Protein AF-A0A497K1I5-F1 (afdb_monomer_lite)

Structure (mmCIF, N/CA/C/O backbone):
data_AF-A0A497K1I5-F1
#
_entry.id   AF-A0A497K1I5-F1
#
loop_
_atom_site.group_PDB
_atom_site.id
_atom_site.type_symbol
_atom_site.label_atom_id
_atom_site.label_alt_id
_atom_site.label_comp_id
_atom_site.label_asym_id
_atom_site.label_entity_id
_atom_site.label_seq_id
_atom_site.pdbx_PDB_ins_code
_atom_site.Cartn_x
_atom_site.Cartn_y
_atom_site.Cartn_z
_atom_site.occupancy
_atom_site.B_iso_or_equiv
_atom_site.auth_seq_id
_atom_site.auth_comp_id
_atom_site.auth_asym_id
_atom_site.auth_atom_id
_atom_site.pdbx_PDB_model_num
ATOM 1 N N . MET A 1 1 ? 20.854 7.156 -38.319 1.00 61.06 1 MET A N 1
ATOM 2 C CA . MET A 1 1 ? 19.885 6.210 -37.706 1.00 61.06 1 MET A CA 1
ATOM 3 C C . MET A 1 1 ? 20.459 5.231 -36.654 1.00 61.06 1 MET A C 1
ATOM 5 O O . MET A 1 1 ? 19.678 4.499 -36.064 1.00 61.06 1 MET A O 1
ATOM 9 N N . ARG A 1 2 ? 21.771 5.210 -36.329 1.00 65.19 2 ARG A N 1
ATOM 10 C CA . ARG A 1 2 ? 22.324 4.323 -35.265 1.00 65.19 2 ARG A CA 1
ATOM 11 C C . ARG A 1 2 ? 22.224 4.898 -33.840 1.00 65.19 2 ARG A C 1
ATOM 13 O O . ARG A 1 2 ? 22.020 4.140 -32.899 1.00 65.19 2 ARG A O 1
ATOM 20 N N . LEU A 1 3 ? 22.306 6.225 -33.691 1.00 73.31 3 LEU A N 1
ATOM 21 C CA . LEU A 1 3 ? 22.219 6.919 -32.395 1.00 73.31 3 LEU A CA 1
ATOM 22 C C . LEU A 1 3 ? 20.838 6.786 -31.745 1.00 73.31 3 LEU A C 1
ATOM 24 O O . LEU A 1 3 ? 20.754 6.358 -30.599 1.00 73.31 3 LEU A O 1
ATOM 28 N N . GLY A 1 4 ? 19.764 7.052 -32.497 1.00 81.75 4 GLY A N 1
ATOM 29 C CA . GLY A 1 4 ? 18.392 6.902 -32.001 1.00 81.75 4 GLY A CA 1
ATOM 30 C C . GLY A 1 4 ? 18.099 5.484 -31.510 1.00 81.75 4 GLY A C 1
ATOM 31 O O . GLY A 1 4 ? 17.598 5.319 -30.409 1.00 81.75 4 GLY A O 1
ATOM 32 N N . ARG A 1 5 ? 18.512 4.450 -32.257 1.00 83.44 5 ARG A N 1
ATOM 33 C CA . ARG A 1 5 ? 18.320 3.044 -31.861 1.00 83.44 5 ARG A CA 1
ATOM 34 C C . ARG A 1 5 ? 19.098 2.673 -30.592 1.00 83.44 5 ARG A C 1
ATOM 36 O O . ARG A 1 5 ? 18.563 1.970 -29.746 1.00 83.44 5 ARG A O 1
ATOM 43 N N . SER A 1 6 ? 20.332 3.162 -30.440 1.00 83.81 6 SER A N 1
ATOM 44 C CA . SER A 1 6 ? 21.148 2.928 -29.237 1.00 83.81 6 SER A CA 1
ATOM 45 C C . SER A 1 6 ? 20.561 3.615 -28.001 1.00 83.81 6 SER A C 1
ATOM 47 O O . SER A 1 6 ? 20.439 2.992 -26.948 1.00 83.81 6 SER A O 1
ATOM 49 N N . LEU A 1 7 ? 20.132 4.873 -28.140 1.00 87.69 7 LEU A N 1
ATOM 50 C CA . LEU A 1 7 ? 19.452 5.612 -27.073 1.00 87.69 7 LEU A CA 1
ATOM 51 C C . LEU A 1 7 ? 18.136 4.940 -26.670 1.00 87.69 7 LEU A C 1
ATOM 53 O O . LEU A 1 7 ? 17.860 4.817 -25.482 1.00 87.69 7 LEU A O 1
ATOM 57 N N . LEU A 1 8 ? 17.368 4.443 -27.640 1.00 91.19 8 LEU A N 1
ATOM 58 C CA . LEU A 1 8 ? 16.093 3.768 -27.399 1.00 91.19 8 LEU A CA 1
ATOM 59 C C . LEU A 1 8 ? 16.294 2.440 -26.651 1.00 91.19 8 LEU A C 1
ATOM 61 O O . LEU A 1 8 ? 15.608 2.194 -25.666 1.00 91.19 8 LEU A O 1
ATOM 65 N N . ILE A 1 9 ? 17.285 1.628 -27.040 1.00 92.00 9 ILE A N 1
ATOM 66 C CA . ILE A 1 9 ? 17.623 0.375 -2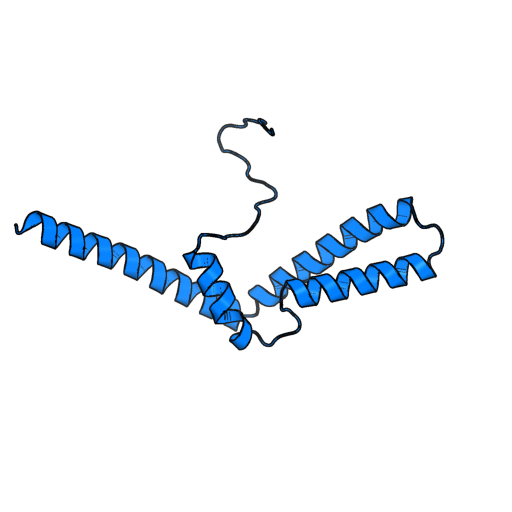6.337 1.00 92.00 9 ILE A CA 1
ATOM 67 C C . ILE A 1 9 ? 18.079 0.653 -24.901 1.00 92.00 9 ILE A C 1
ATOM 69 O O . ILE A 1 9 ? 17.621 -0.015 -23.979 1.00 92.00 9 ILE A O 1
ATOM 73 N N . LYS A 1 10 ? 18.953 1.647 -24.698 1.00 89.38 10 LYS A N 1
ATOM 74 C CA . LYS A 1 10 ? 19.423 2.028 -23.356 1.00 89.38 10 LYS A CA 1
ATOM 75 C C . LYS A 1 10 ? 18.293 2.589 -22.488 1.00 89.38 10 LYS A C 1
ATOM 77 O O . LYS A 1 10 ? 18.223 2.278 -21.304 1.00 89.38 10 LYS A O 1
ATOM 82 N N . GLY A 1 11 ? 17.391 3.378 -23.073 1.00 91.06 11 GLY A N 1
ATOM 83 C CA . GLY A 1 11 ? 16.196 3.874 -22.390 1.00 91.06 11 GLY A CA 1
ATOM 84 C C . GLY A 1 11 ? 15.267 2.737 -21.967 1.00 91.06 11 GLY A C 1
ATOM 85 O O . GLY A 1 11 ? 14.843 2.686 -20.814 1.00 91.06 11 GLY A O 1
ATOM 86 N N . LEU A 1 12 ? 15.020 1.777 -22.865 1.00 93.56 12 LEU A N 1
ATOM 87 C CA . LEU A 1 12 ? 14.226 0.591 -22.544 1.00 93.56 12 LEU A CA 1
ATOM 88 C C . LEU A 1 12 ? 14.888 -0.270 -21.468 1.00 93.56 12 LEU A C 1
ATOM 90 O O . LEU A 1 12 ? 14.192 -0.754 -20.581 1.00 93.56 12 LEU A O 1
ATOM 94 N N . SER A 1 13 ? 16.211 -0.462 -21.521 1.00 92.50 13 SER A N 1
ATOM 95 C CA . SER A 1 13 ? 16.905 -1.271 -20.516 1.00 92.50 13 SER A CA 1
ATOM 96 C C . SER A 1 13 ? 16.837 -0.622 -19.137 1.00 92.50 13 SER A C 1
ATOM 98 O O . SER A 1 13 ? 16.656 -1.326 -18.150 1.00 92.50 13 SER A O 1
ATOM 100 N N . LEU A 1 14 ? 16.937 0.710 -19.058 1.00 90.62 14 LEU A N 1
ATOM 101 C CA . LEU A 1 14 ? 16.777 1.441 -17.802 1.00 90.62 14 LEU A CA 1
ATOM 102 C C . LEU A 1 14 ? 15.371 1.231 -17.222 1.00 90.62 14 LEU A C 1
ATOM 104 O O . LEU A 1 14 ? 15.230 0.862 -16.059 1.00 90.62 14 LEU A O 1
ATOM 108 N N . LEU A 1 15 ? 14.339 1.413 -18.048 1.00 90.19 15 LEU A N 1
ATOM 109 C CA . LEU A 1 15 ? 12.942 1.243 -17.645 1.00 90.19 15 LEU A CA 1
ATOM 110 C C . LEU A 1 15 ? 12.672 -0.204 -17.199 1.00 90.19 15 LEU A C 1
ATOM 112 O O . LEU A 1 15 ? 12.067 -0.439 -16.155 1.00 90.19 15 LEU A O 1
ATOM 116 N N . PHE A 1 16 ? 13.206 -1.175 -17.940 1.00 92.31 16 PHE A N 1
ATOM 117 C CA . PHE A 1 16 ? 13.119 -2.591 -17.601 1.00 92.31 16 PHE A CA 1
ATOM 118 C C . PHE A 1 16 ? 13.750 -2.899 -16.239 1.00 92.31 16 PHE A C 1
ATOM 120 O O . PHE A 1 16 ? 13.118 -3.551 -15.411 1.00 92.31 16 PHE A O 1
ATOM 127 N N . VAL A 1 17 ? 14.959 -2.393 -15.973 1.00 93.94 17 VAL A N 1
ATOM 128 C CA . VAL A 1 17 ? 15.631 -2.587 -14.678 1.00 93.94 17 VAL A CA 1
ATOM 129 C C . VAL A 1 17 ? 14.799 -2.009 -13.536 1.00 93.94 17 VAL A C 1
ATOM 131 O O . VAL A 1 17 ? 14.656 -2.669 -12.506 1.00 93.94 17 VAL A O 1
ATOM 134 N N . VAL A 1 18 ? 14.209 -0.823 -13.714 1.00 88.31 18 VAL A N 1
ATOM 135 C CA . VAL A 1 18 ? 13.329 -0.220 -12.700 1.00 88.31 18 VAL A CA 1
ATOM 136 C C . VAL A 1 18 ? 12.128 -1.123 -12.420 1.00 88.31 18 VAL A C 1
ATOM 138 O O . VAL A 1 18 ? 11.883 -1.455 -11.263 1.00 88.31 18 VAL A O 1
ATOM 141 N N . ILE A 1 19 ? 11.425 -1.590 -13.456 1.00 87.44 19 ILE A N 1
ATOM 142 C CA . ILE A 1 19 ? 10.267 -2.483 -13.289 1.00 87.44 19 ILE A CA 1
ATOM 143 C C . ILE A 1 19 ? 10.668 -3.776 -12.570 1.00 87.44 19 ILE A C 1
ATOM 145 O O . ILE A 1 19 ? 10.021 -4.162 -11.597 1.00 87.44 19 ILE A O 1
ATOM 149 N N . VAL A 1 20 ? 11.743 -4.436 -13.008 1.00 90.56 20 VAL A N 1
ATOM 150 C CA . VAL A 1 20 ? 12.210 -5.695 -12.404 1.00 90.56 20 VAL A CA 1
ATOM 151 C C . VAL A 1 20 ? 12.589 -5.494 -10.940 1.00 90.56 20 VAL A C 1
ATOM 153 O O . VAL A 1 20 ? 12.210 -6.299 -10.092 1.00 90.56 20 VAL A O 1
ATOM 156 N N . THR A 1 21 ? 13.286 -4.405 -10.624 1.00 90.50 21 THR A N 1
ATOM 157 C CA . THR A 1 21 ? 13.690 -4.096 -9.246 1.00 90.50 21 THR A CA 1
ATOM 158 C C . THR A 1 21 ? 12.472 -3.885 -8.348 1.00 90.50 21 THR A C 1
ATOM 160 O O . THR A 1 21 ? 12.422 -4.427 -7.245 1.00 90.50 21 THR A O 1
ATOM 163 N N . LEU A 1 22 ? 11.456 -3.161 -8.827 1.00 84.88 22 LEU A N 1
ATOM 164 C CA . LEU A 1 22 ? 10.208 -2.933 -8.092 1.00 84.88 22 LEU A CA 1
ATOM 165 C C . LEU A 1 22 ? 9.432 -4.235 -7.855 1.00 84.88 22 LEU A C 1
ATOM 167 O O . LEU A 1 22 ? 8.936 -4.462 -6.751 1.00 84.88 22 LEU A O 1
ATOM 171 N N . LEU A 1 23 ? 9.369 -5.111 -8.863 1.00 85.12 23 LEU A N 1
ATOM 172 C CA . LEU A 1 23 ? 8.749 -6.431 -8.734 1.00 85.12 23 LEU A CA 1
ATOM 173 C C . LEU A 1 23 ? 9.466 -7.288 -7.690 1.00 85.12 23 LEU A C 1
ATOM 175 O O . LEU A 1 23 ? 8.813 -7.848 -6.811 1.00 85.12 23 LEU A O 1
ATOM 179 N N . LEU A 1 24 ? 10.798 -7.354 -7.754 1.00 86.94 24 LEU A N 1
ATOM 180 C CA . LEU A 1 24 ? 11.604 -8.102 -6.791 1.00 86.94 24 LEU A CA 1
ATOM 181 C C . LEU A 1 24 ? 11.429 -7.557 -5.374 1.00 86.94 24 LEU A C 1
ATOM 183 O O . LEU A 1 24 ? 11.218 -8.330 -4.444 1.00 86.94 24 LEU A O 1
ATOM 187 N N . MET A 1 25 ? 11.452 -6.236 -5.203 1.00 85.19 25 MET A N 1
ATOM 188 C CA . MET A 1 25 ? 11.258 -5.613 -3.897 1.00 85.19 25 MET A CA 1
ATOM 189 C C . MET A 1 25 ? 9.874 -5.916 -3.319 1.00 85.19 25 MET A C 1
ATOM 191 O O . MET A 1 25 ? 9.777 -6.297 -2.153 1.00 85.19 25 MET A O 1
ATOM 195 N N . ASN A 1 26 ? 8.811 -5.818 -4.122 1.00 81.38 26 ASN A N 1
ATOM 196 C CA . ASN A 1 26 ? 7.462 -6.159 -3.670 1.00 81.38 26 ASN A CA 1
ATOM 197 C C . ASN A 1 26 ? 7.331 -7.653 -3.324 1.00 81.38 26 ASN A C 1
ATOM 199 O O . ASN A 1 26 ? 6.671 -8.012 -2.351 1.00 81.38 26 ASN A O 1
ATOM 203 N N . LEU A 1 27 ? 8.004 -8.526 -4.078 1.00 82.81 27 LEU A N 1
ATOM 204 C CA . LEU A 1 27 ? 8.036 -9.959 -3.798 1.00 82.81 27 LEU A CA 1
ATOM 205 C C . LEU A 1 27 ? 8.746 -10.258 -2.469 1.00 82.81 27 LEU A C 1
ATOM 207 O O . LEU A 1 27 ? 8.217 -11.006 -1.652 1.00 82.81 27 LEU A O 1
ATOM 211 N N . ILE A 1 28 ? 9.905 -9.640 -2.224 1.00 83.88 28 ILE A N 1
ATOM 212 C CA . ILE A 1 28 ? 10.695 -9.825 -0.997 1.00 83.88 28 ILE A CA 1
ATOM 213 C C . ILE A 1 28 ? 9.953 -9.253 0.223 1.00 83.88 28 ILE A C 1
ATOM 215 O O . ILE A 1 28 ? 9.815 -9.927 1.245 1.00 83.88 28 ILE A O 1
ATOM 219 N N . LEU A 1 29 ? 9.431 -8.027 0.133 1.00 80.31 29 LEU A N 1
ATOM 220 C CA . LEU A 1 29 ? 8.679 -7.389 1.225 1.00 80.31 29 LEU A CA 1
ATOM 221 C C . LEU A 1 29 ? 7.337 -8.081 1.500 1.00 80.31 29 LEU A C 1
ATOM 223 O O . LEU A 1 29 ? 6.883 -8.157 2.643 1.00 80.31 29 LEU A O 1
ATOM 227 N N . GLY A 1 30 ? 6.702 -8.598 0.454 1.00 77.75 30 GLY A N 1
ATOM 228 C CA . GLY A 1 30 ? 5.494 -9.397 0.569 1.00 77.75 30 GLY A CA 1
ATOM 229 C C . GLY A 1 30 ? 5.742 -10.750 1.229 1.00 77.75 30 GLY A C 1
ATOM 230 O O . GLY A 1 30 ? 5.079 -11.082 2.209 1.00 77.75 30 GLY A O 1
ATOM 231 N N . ALA A 1 31 ? 6.754 -11.490 0.769 1.00 77.81 31 ALA A N 1
ATOM 232 C CA . ALA A 1 31 ? 7.116 -12.797 1.320 1.00 77.81 31 ALA A CA 1
ATOM 233 C C . ALA A 1 31 ? 7.584 -12.726 2.785 1.00 77.81 31 ALA A C 1
ATOM 235 O O . ALA A 1 31 ? 7.378 -13.663 3.550 1.00 77.81 31 ALA A O 1
ATOM 236 N N . THR A 1 32 ? 8.179 -11.606 3.200 1.00 79.38 32 THR A N 1
ATOM 237 C CA . THR A 1 32 ? 8.589 -11.367 4.597 1.00 79.38 32 THR A CA 1
ATOM 238 C C . THR A 1 32 ? 7.429 -10.956 5.514 1.00 79.38 32 THR A C 1
ATOM 240 O O . THR A 1 32 ? 7.628 -10.782 6.719 1.00 79.38 32 THR A O 1
ATOM 243 N N . GLY A 1 33 ? 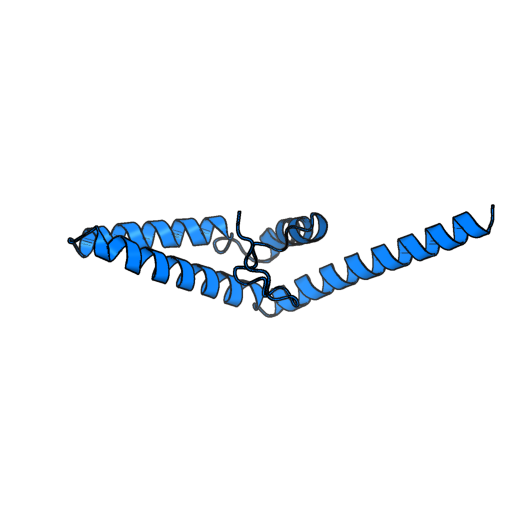6.216 -10.772 4.975 1.00 77.94 33 GLY A N 1
ATOM 244 C CA . GLY A 1 33 ? 5.055 -10.284 5.725 1.00 77.94 33 GLY A CA 1
ATOM 245 C C . GLY A 1 33 ? 5.187 -8.823 6.171 1.00 77.94 33 GLY A C 1
ATOM 246 O O . GLY A 1 33 ? 4.397 -8.350 6.991 1.00 77.94 33 GLY A O 1
ATOM 247 N N . PHE A 1 34 ? 6.179 -8.091 5.653 1.00 78.75 34 PHE A N 1
ATOM 248 C CA . PHE A 1 34 ? 6.384 -6.680 5.974 1.00 78.75 34 PHE A CA 1
ATOM 249 C C . PHE A 1 34 ? 5.187 -5.837 5.522 1.00 78.75 34 PHE A C 1
ATOM 251 O O . PHE A 1 34 ? 4.731 -4.969 6.265 1.00 78.75 34 PHE A O 1
ATOM 258 N N . SER A 1 35 ? 4.630 -6.145 4.343 1.00 78.25 35 SER A N 1
ATOM 259 C CA . SER A 1 35 ? 3.432 -5.478 3.814 1.00 78.25 35 SER A CA 1
ATOM 260 C C . SER A 1 35 ? 2.232 -5.601 4.762 1.00 78.25 35 SER A C 1
ATOM 262 O O . SER A 1 35 ? 1.589 -4.598 5.064 1.00 78.25 35 SER A O 1
ATOM 264 N N . ASP A 1 36 ? 1.981 -6.789 5.316 1.00 81.19 36 ASP A N 1
ATOM 265 C CA . ASP A 1 36 ? 0.853 -7.018 6.226 1.00 81.19 36 ASP A CA 1
ATOM 266 C C . ASP A 1 36 ? 1.053 -6.326 7.572 1.00 81.19 36 ASP A C 1
ATOM 268 O O . ASP A 1 36 ? 0.131 -5.700 8.092 1.00 81.19 36 ASP A O 1
ATOM 272 N N . LYS A 1 37 ? 2.274 -6.363 8.120 1.00 81.94 37 LYS A N 1
ATOM 273 C CA . LYS A 1 37 ? 2.610 -5.624 9.347 1.00 81.94 37 LYS A CA 1
ATOM 274 C C . LYS A 1 37 ? 2.431 -4.117 9.163 1.00 81.94 37 LYS A C 1
ATOM 276 O O . LYS A 1 37 ? 1.870 -3.460 10.037 1.00 81.94 37 LYS A O 1
ATOM 281 N N . MET A 1 38 ? 2.871 -3.579 8.026 1.00 83.75 38 MET A N 1
ATOM 282 C CA . MET A 1 38 ? 2.724 -2.162 7.693 1.00 83.75 38 MET A CA 1
ATOM 283 C C . MET A 1 38 ? 1.249 -1.768 7.528 1.00 83.75 38 MET A C 1
ATOM 285 O O . MET A 1 38 ? 0.818 -0.770 8.103 1.00 83.75 38 MET A O 1
ATOM 289 N N . LEU A 1 39 ? 0.469 -2.542 6.768 1.00 81.62 39 LEU A N 1
ATOM 290 C CA . LEU A 1 39 ? -0.952 -2.266 6.542 1.00 81.62 39 LEU A CA 1
ATOM 291 C C . LEU A 1 39 ? -1.763 -2.372 7.841 1.00 81.62 39 LEU A C 1
ATOM 293 O O . LEU A 1 39 ? -2.571 -1.492 8.118 1.00 81.62 39 LEU A O 1
ATOM 297 N N . ASN A 1 40 ? -1.490 -3.368 8.686 1.00 84.38 40 ASN A N 1
ATOM 298 C CA . ASN A 1 40 ? -2.125 -3.475 10.002 1.00 84.38 40 ASN A CA 1
ATOM 299 C C . ASN A 1 40 ? -1.760 -2.304 10.923 1.00 84.38 40 ASN A C 1
ATOM 301 O O . ASN A 1 40 ? -2.623 -1.776 11.621 1.00 84.38 40 ASN A O 1
ATOM 305 N N . ALA A 1 41 ? -0.503 -1.848 10.907 1.00 83.75 41 ALA A N 1
ATOM 306 C CA . ALA A 1 41 ? -0.107 -0.660 11.660 1.00 83.75 41 ALA A CA 1
ATOM 307 C C . ALA A 1 41 ? -0.875 0.589 11.193 1.00 83.75 41 ALA A C 1
ATOM 309 O O . ALA A 1 41 ? -1.310 1.381 12.028 1.00 83.75 41 ALA A O 1
ATOM 310 N N . LEU A 1 42 ? -1.100 0.736 9.882 1.00 83.50 42 LEU A N 1
ATOM 311 C CA . LEU A 1 42 ? -1.899 1.827 9.312 1.00 83.50 42 LEU A CA 1
ATOM 312 C C . LEU A 1 42 ? -3.374 1.760 9.718 1.00 83.50 42 LEU A C 1
ATOM 314 O O . LEU A 1 42 ? -3.959 2.805 10.009 1.00 83.50 42 LEU A O 1
ATOM 318 N N . VAL A 1 43 ? -3.972 0.564 9.737 1.00 85.06 43 VAL A N 1
ATOM 319 C CA . VAL A 1 43 ? -5.350 0.366 10.214 1.00 85.06 43 VAL A CA 1
ATOM 320 C C . VAL A 1 43 ? -5.449 0.749 11.687 1.00 85.06 43 VAL A C 1
ATOM 322 O O . VAL A 1 43 ? -6.260 1.603 12.035 1.00 85.06 43 VAL A O 1
ATOM 325 N N . ASN A 1 44 ? -4.570 0.214 12.535 1.00 85.94 44 ASN A N 1
ATOM 326 C CA . ASN A 1 44 ? -4.561 0.507 13.970 1.00 85.94 44 ASN A CA 1
ATOM 327 C C . ASN A 1 44 ? -4.380 2.001 14.261 1.00 85.94 44 ASN A C 1
ATOM 329 O O . ASN A 1 44 ? -5.021 2.545 15.160 1.00 85.94 44 ASN A O 1
ATOM 333 N N . ASP A 1 45 ? -3.520 2.677 13.500 1.00 87.19 45 ASP A N 1
ATOM 334 C CA . ASP A 1 45 ? -3.302 4.116 13.628 1.00 87.19 45 ASP A CA 1
ATOM 335 C C . ASP A 1 45 ? -4.560 4.918 13.262 1.00 87.19 45 ASP A C 1
ATOM 337 O O . ASP A 1 45 ? -4.994 5.784 14.024 1.00 87.19 45 ASP A O 1
ATOM 341 N N . GLN A 1 46 ? -5.204 4.580 12.140 1.00 84.56 46 GLN A N 1
ATOM 342 C CA . GLN A 1 46 ? -6.435 5.240 11.701 1.00 84.56 46 GLN A CA 1
ATOM 343 C C . GLN A 1 46 ? -7.600 4.993 12.655 1.00 84.56 46 GLN A C 1
ATOM 345 O O . GLN A 1 46 ? -8.305 5.941 12.999 1.00 84.56 46 GLN A O 1
ATOM 350 N N . VAL A 1 47 ? -7.774 3.757 13.121 1.00 87.50 47 VAL A N 1
ATOM 351 C CA . VAL A 1 47 ? -8.801 3.400 14.105 1.00 87.50 47 VAL A CA 1
ATOM 352 C C . VAL A 1 47 ? -8.564 4.156 15.411 1.00 87.50 47 VAL A C 1
ATOM 354 O O . VAL A 1 47 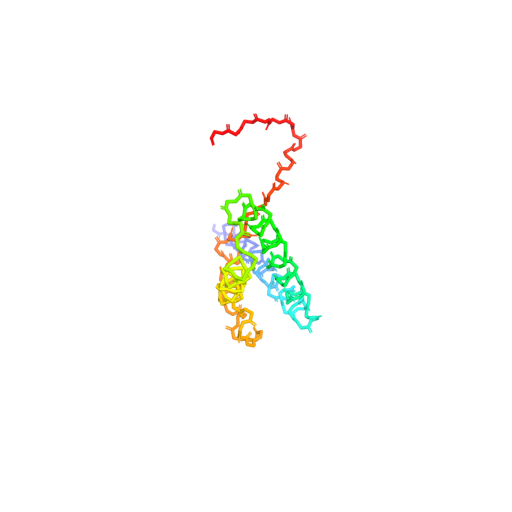? -9.505 4.716 15.973 1.00 87.50 47 VAL A O 1
ATOM 357 N N . ARG A 1 48 ? -7.309 4.264 15.872 1.00 87.38 48 ARG A N 1
ATOM 358 C CA . ARG A 1 48 ? -6.961 5.036 17.075 1.00 87.38 48 ARG A CA 1
ATOM 359 C C . ARG A 1 48 ? -7.323 6.515 16.931 1.00 87.38 48 ARG A C 1
ATOM 361 O O . ARG A 1 48 ? -7.951 7.065 17.834 1.00 87.38 48 ARG A O 1
ATOM 368 N N . ILE A 1 49 ? -6.956 7.144 15.812 1.00 86.81 49 ILE A N 1
ATOM 369 C CA . ILE A 1 49 ? -7.268 8.557 15.538 1.00 86.81 49 ILE A CA 1
ATOM 370 C C . ILE A 1 49 ? -8.787 8.766 15.477 1.00 86.81 49 ILE A C 1
ATOM 372 O O . ILE A 1 49 ? -9.311 9.659 16.141 1.00 86.81 49 ILE A O 1
ATOM 376 N N . GLN A 1 50 ? -9.508 7.923 14.735 1.00 84.12 50 GLN A N 1
ATOM 377 C CA . GLN A 1 50 ? -10.958 8.061 14.586 1.00 84.12 50 GLN A CA 1
ATOM 378 C C . GLN A 1 50 ? -11.704 7.800 15.894 1.00 84.12 50 GLN A C 1
ATOM 380 O O . GLN A 1 50 ? -12.631 8.537 16.215 1.00 84.12 50 GLN A O 1
ATOM 385 N N . ARG A 1 51 ? -11.272 6.821 16.698 1.00 83.94 51 ARG A N 1
ATOM 386 C CA . ARG A 1 51 ? -11.831 6.583 18.035 1.00 83.94 51 ARG A CA 1
ATOM 387 C C . ARG A 1 51 ? -11.682 7.813 18.927 1.00 83.94 51 ARG A C 1
ATOM 389 O O . ARG A 1 51 ? -12.621 8.142 19.646 1.00 83.94 51 ARG A O 1
ATOM 396 N N . GLN A 1 52 ? -10.542 8.504 18.868 1.00 85.31 52 GLN A N 1
ATOM 397 C CA . GLN A 1 52 ? -10.330 9.738 19.624 1.00 85.31 52 GLN A CA 1
ATOM 398 C C . GLN A 1 52 ? -11.311 10.835 19.188 1.00 85.31 52 GLN A C 1
ATOM 400 O O . GLN A 1 52 ? -11.923 11.465 20.047 1.00 85.31 52 GLN A O 1
ATOM 405 N N . THR A 1 53 ? -11.528 11.017 17.884 1.00 83.88 53 THR A N 1
ATOM 406 C CA . THR A 1 53 ? -12.528 11.965 17.365 1.00 83.88 53 THR A CA 1
ATOM 407 C C . THR A 1 53 ? -13.956 11.572 17.763 1.00 83.88 53 THR A C 1
ATOM 409 O O . THR A 1 53 ? -14.693 12.398 18.289 1.00 83.88 53 THR A O 1
ATOM 412 N N . LEU A 1 54 ? -14.342 10.305 17.591 1.00 79.75 54 LEU A N 1
ATOM 413 C CA . LEU A 1 54 ? -15.691 9.817 17.899 1.00 79.75 54 LEU A CA 1
ATOM 414 C C . LEU A 1 54 ? -16.007 9.863 19.397 1.00 79.75 54 LEU A C 1
ATOM 416 O O . LEU A 1 54 ? -17.138 10.163 19.766 1.00 79.75 54 LEU A O 1
ATOM 420 N N . SER A 1 55 ? -15.014 9.642 20.263 1.00 80.12 55 SER A N 1
ATOM 421 C CA . SER A 1 55 ? -15.174 9.749 21.722 1.00 80.12 55 SER A CA 1
ATOM 422 C C . SER A 1 55 ? -15.505 11.164 22.209 1.00 80.12 55 SER A C 1
ATOM 424 O O . SER A 1 55 ? -15.987 11.327 23.325 1.00 80.12 55 SER A O 1
ATOM 426 N N . GLN A 1 56 ? -15.277 12.188 21.379 1.00 82.38 56 GLN A N 1
ATOM 427 C CA . GLN A 1 56 ? -15.671 13.568 21.681 1.00 82.38 56 GLN A CA 1
ATOM 428 C C . GLN A 1 56 ? -17.147 13.833 21.353 1.00 82.38 56 GLN A C 1
ATOM 430 O O . GLN A 1 56 ? -17.727 14.780 21.877 1.00 82.38 56 GLN A O 1
ATOM 435 N N . THR A 1 57 ? -17.757 13.017 20.488 1.00 78.06 57 THR A N 1
ATOM 436 C CA . THR A 1 57 ? -19.138 13.192 20.011 1.00 78.06 57 THR A CA 1
ATOM 437 C C . THR A 1 57 ? -20.101 12.173 20.624 1.00 78.06 57 THR A C 1
ATOM 439 O O . THR A 1 57 ? -21.243 12.515 20.919 1.00 78.06 57 THR A O 1
ATOM 442 N N . ILE A 1 58 ? -19.657 10.933 20.839 1.00 75.94 58 ILE A N 1
ATOM 443 C CA . ILE A 1 58 ? -20.491 9.818 21.304 1.00 75.94 58 ILE A CA 1
ATOM 444 C C . ILE A 1 58 ? -20.188 9.542 22.778 1.00 75.94 58 ILE A C 1
ATOM 446 O O . ILE A 1 58 ? -19.082 9.129 23.122 1.00 75.94 58 ILE A O 1
ATOM 450 N N . GLN A 1 59 ? -21.184 9.754 23.643 1.00 77.62 59 GLN A N 1
ATOM 451 C CA . GLN A 1 59 ? -21.067 9.517 25.087 1.00 77.62 59 GLN A CA 1
ATOM 452 C C . GLN A 1 59 ? -21.381 8.069 25.498 1.00 77.62 59 GLN A C 1
ATOM 454 O O . GLN A 1 59 ? -20.935 7.644 26.562 1.00 77.62 59 GLN A O 1
ATOM 459 N N . ASP A 1 60 ? -22.115 7.300 24.678 1.00 83.06 60 ASP A N 1
ATOM 460 C CA . ASP A 1 60 ? -22.397 5.889 24.966 1.00 83.06 60 ASP A CA 1
ATOM 461 C C . ASP A 1 60 ? -21.193 5.000 24.584 1.00 83.06 60 ASP A C 1
ATOM 463 O O . ASP A 1 60 ? -20.859 4.869 23.398 1.00 83.06 60 ASP A O 1
ATOM 467 N N . PRO A 1 61 ? -20.541 4.337 25.558 1.00 78.06 61 PRO A N 1
ATOM 468 C CA . PRO A 1 61 ? -19.395 3.472 25.296 1.00 78.06 61 PRO A CA 1
ATOM 469 C C . PRO A 1 61 ? -19.727 2.257 24.417 1.00 78.06 61 PRO A C 1
ATOM 471 O O . PRO A 1 61 ? -18.844 1.774 23.701 1.00 78.06 61 PRO A O 1
ATOM 474 N N . LYS A 1 62 ? -20.966 1.747 24.441 1.00 83.00 62 LYS A N 1
ATOM 475 C CA . LYS A 1 62 ? -21.361 0.589 23.620 1.00 83.00 62 LYS A CA 1
ATOM 476 C C . LYS A 1 62 ? -21.525 0.975 22.157 1.00 83.00 62 LYS A C 1
ATOM 478 O O . LYS A 1 62 ? -21.085 0.242 21.270 1.00 83.00 62 LYS A O 1
ATOM 483 N N . GLU A 1 63 ? -22.130 2.131 21.910 1.00 80.12 63 GLU A N 1
ATOM 484 C CA . GLU A 1 63 ? -22.331 2.645 20.559 1.00 80.12 63 GLU A CA 1
ATOM 485 C C . GLU A 1 63 ? -21.002 3.058 19.913 1.00 80.12 63 GLU A C 1
ATOM 487 O O . GLU A 1 63 ? -20.741 2.701 18.761 1.00 80.12 63 GLU A O 1
ATOM 492 N N . LEU A 1 64 ? -20.108 3.688 20.687 1.00 80.50 64 LEU A N 1
ATOM 493 C CA . LEU A 1 64 ? -18.745 4.000 20.253 1.00 80.50 64 LEU A CA 1
ATOM 494 C C . LEU A 1 64 ? -17.985 2.739 19.820 1.00 80.50 64 LEU A C 1
ATOM 496 O O . LEU A 1 64 ? -17.379 2.727 18.749 1.00 80.50 64 LEU A O 1
ATOM 500 N N . GLN A 1 65 ? -18.028 1.667 20.618 1.00 81.56 65 GLN A N 1
ATOM 501 C CA . GLN A 1 65 ? -17.330 0.423 20.284 1.00 81.56 65 GLN A CA 1
ATOM 502 C C . GLN A 1 65 ? -17.877 -0.218 19.002 1.00 81.56 65 GLN A C 1
ATOM 504 O O . GLN A 1 65 ? -17.097 -0.711 18.189 1.00 81.56 65 GLN A O 1
ATOM 509 N N . ARG A 1 66 ? -19.200 -0.185 18.792 1.00 87.25 66 ARG A N 1
ATOM 510 C CA . ARG A 1 66 ? -19.830 -0.728 17.580 1.00 87.25 66 ARG A CA 1
ATOM 511 C C . ARG A 1 66 ? -19.327 -0.018 16.322 1.00 87.25 66 ARG A C 1
ATOM 513 O O . ARG A 1 66 ? -18.921 -0.684 15.376 1.00 87.25 66 ARG A O 1
ATOM 520 N N . ILE A 1 67 ? -19.312 1.314 16.339 1.00 84.88 67 ILE A N 1
ATOM 521 C CA . ILE A 1 67 ? -18.877 2.129 15.194 1.00 84.88 67 ILE A CA 1
ATOM 522 C C . ILE A 1 67 ? -17.377 1.954 14.941 1.00 84.88 67 ILE A C 1
ATOM 524 O O . ILE A 1 67 ? -16.957 1.814 13.797 1.00 84.88 67 ILE A O 1
ATOM 528 N N . VAL A 1 68 ? -16.563 1.914 15.998 1.00 86.19 68 VAL A N 1
ATOM 529 C CA . VAL A 1 68 ? -15.113 1.689 15.881 1.00 86.19 68 VAL A CA 1
ATOM 530 C C . VAL A 1 68 ? -14.807 0.328 15.246 1.00 86.19 68 VAL A C 1
ATOM 532 O O . VAL A 1 68 ? -13.956 0.263 14.361 1.00 86.19 68 VAL A O 1
ATOM 535 N N . ASN A 1 69 ? -15.526 -0.731 15.630 1.00 87.44 69 ASN A N 1
ATOM 536 C CA . ASN A 1 69 ? -15.362 -2.058 15.028 1.00 87.44 69 ASN A CA 1
ATOM 537 C C . ASN A 1 69 ? -15.775 -2.071 13.546 1.00 87.44 69 ASN A C 1
ATOM 539 O O . ASN A 1 69 ? -15.080 -2.639 12.708 1.00 87.44 69 ASN A O 1
ATOM 543 N N . GLU A 1 70 ? -16.884 -1.413 13.203 1.00 88.75 70 GLU A N 1
ATOM 544 C CA . GLU A 1 70 ? -17.363 -1.321 11.818 1.00 88.75 70 GLU A CA 1
ATOM 545 C C . GLU A 1 70 ? -16.376 -0.547 10.920 1.00 88.75 70 GLU A C 1
ATOM 547 O O . GLU A 1 70 ? -16.134 -0.917 9.764 1.00 88.75 70 GLU A O 1
ATOM 552 N N . LEU A 1 71 ? -15.735 0.490 11.468 1.00 84.69 71 LEU A N 1
ATOM 553 C CA . LEU A 1 71 ? -14.660 1.231 10.805 1.00 84.69 71 LEU A CA 1
ATOM 554 C C . LEU A 1 71 ? -13.413 0.372 10.594 1.00 84.69 71 LEU A C 1
ATOM 556 O O . LEU A 1 71 ? -12.842 0.389 9.502 1.00 84.69 71 LEU A O 1
ATOM 560 N N . GLU A 1 72 ? -13.002 -0.390 11.605 1.00 85.62 72 GLU A N 1
ATOM 561 C CA . GLU A 1 72 ? -11.872 -1.315 11.505 1.00 85.62 72 GLU A CA 1
ATOM 562 C C . GLU A 1 72 ? -12.098 -2.351 10.395 1.00 85.62 72 GLU A C 1
ATOM 564 O O . GLU A 1 72 ? -11.265 -2.481 9.496 1.00 85.62 72 GLU A O 1
ATOM 569 N N . GLU A 1 73 ? -13.258 -3.011 10.370 1.00 87.56 73 GLU A N 1
ATOM 570 C CA . GLU A 1 73 ? -13.609 -3.975 9.318 1.00 87.56 73 GLU A CA 1
ATOM 571 C C . GLU A 1 73 ? -13.667 -3.343 7.922 1.00 87.56 73 GLU A C 1
ATOM 573 O O . GLU A 1 73 ? -13.319 -3.971 6.915 1.00 87.56 73 GLU A O 1
ATOM 578 N N . THR A 1 74 ? -14.127 -2.097 7.832 1.00 86.25 74 THR A N 1
ATOM 579 C CA . THR A 1 74 ? -14.155 -1.351 6.569 1.00 86.25 74 THR A CA 1
ATOM 580 C C . THR A 1 74 ? -12.739 -1.067 6.076 1.00 86.25 74 THR A C 1
ATOM 582 O O . THR A 1 74 ? -12.451 -1.268 4.896 1.00 86.25 74 THR A O 1
ATOM 585 N N . LEU A 1 75 ? -11.830 -0.672 6.971 1.00 83.56 75 LEU A N 1
ATOM 586 C CA . LEU A 1 75 ? -10.428 -0.423 6.638 1.00 83.56 75 LEU A CA 1
ATOM 587 C C . LEU A 1 75 ? -9.688 -1.713 6.264 1.00 83.56 75 LEU A C 1
ATOM 589 O O . LEU A 1 75 ? -8.957 -1.722 5.274 1.00 83.56 75 LEU A O 1
ATOM 593 N N . ILE A 1 76 ? -9.916 -2.812 6.987 1.00 85.31 76 ILE A N 1
ATOM 594 C CA . ILE A 1 76 ? -9.352 -4.133 6.664 1.00 85.31 76 ILE A CA 1
ATOM 595 C C . ILE A 1 76 ? -9.734 -4.540 5.236 1.00 85.31 76 ILE A C 1
ATOM 597 O O . ILE A 1 76 ? -8.857 -4.887 4.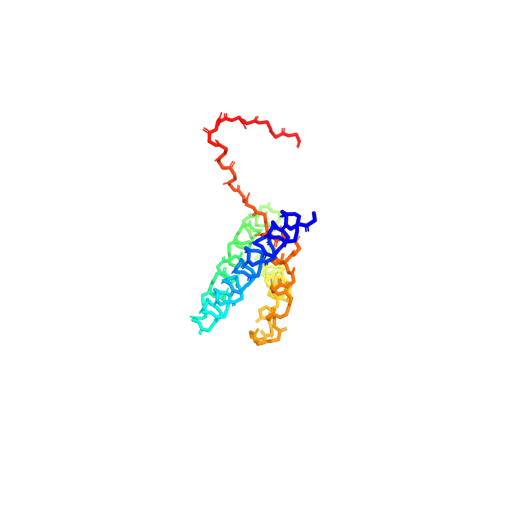440 1.00 85.31 76 ILE A O 1
ATOM 601 N N . ARG A 1 77 ? -11.019 -4.418 4.880 1.00 86.00 77 ARG A N 1
ATOM 602 C CA . ARG A 1 77 ? -11.515 -4.708 3.524 1.00 86.00 77 ARG A CA 1
ATOM 603 C C . ARG A 1 77 ? -10.962 -3.741 2.478 1.00 86.00 77 ARG A C 1
ATOM 605 O O . ARG A 1 77 ? -10.570 -4.168 1.394 1.00 86.00 77 ARG A O 1
ATOM 612 N N . ALA A 1 78 ? -10.883 -2.448 2.792 1.00 81.12 78 ALA A N 1
ATOM 613 C CA . ALA A 1 78 ? -10.350 -1.436 1.879 1.00 81.12 78 ALA A CA 1
ATOM 614 C C . ALA A 1 78 ? -8.865 -1.666 1.545 1.00 81.12 78 ALA A C 1
ATOM 616 O O . ALA A 1 78 ? -8.449 -1.472 0.402 1.00 81.12 78 ALA A O 1
ATOM 617 N N . TYR A 1 79 ? -8.069 -2.120 2.517 1.00 81.19 79 TYR A N 1
ATOM 618 C CA . TYR A 1 79 ? -6.659 -2.471 2.317 1.00 81.19 79 TYR A CA 1
ATOM 619 C C . TYR A 1 79 ? -6.442 -3.898 1.791 1.00 81.19 79 TYR A C 1
ATOM 621 O O . TYR A 1 79 ? -5.300 -4.284 1.522 1.00 81.19 79 TYR A O 1
ATOM 629 N N . GLY A 1 80 ? -7.509 -4.683 1.619 1.00 81.75 80 GLY A N 1
ATOM 630 C CA . GLY A 1 80 ? -7.428 -6.070 1.169 1.00 81.75 80 GLY A CA 1
ATOM 631 C C . GLY A 1 80 ? -6.797 -7.012 2.199 1.00 81.75 80 GLY A C 1
ATOM 632 O O . GLY A 1 80 ? -6.356 -8.099 1.831 1.00 81.75 80 GLY A O 1
ATOM 633 N N . LEU A 1 81 ? -6.698 -6.599 3.468 1.00 81.19 81 LEU A N 1
ATOM 634 C CA . LEU A 1 81 ? -6.156 -7.416 4.563 1.00 81.19 81 LEU A CA 1
ATOM 635 C C . LEU A 1 81 ? -7.020 -8.664 4.830 1.00 81.19 81 LEU A C 1
ATOM 637 O O . LEU A 1 81 ? -6.543 -9.613 5.442 1.00 81.19 81 LEU A O 1
ATOM 641 N N . ASP A 1 82 ? -8.253 -8.688 4.314 1.00 84.81 82 ASP A N 1
ATOM 642 C CA . ASP A 1 82 ? -9.149 -9.847 4.262 1.00 84.81 82 ASP A CA 1
ATOM 643 C C . ASP A 1 82 ? -8.699 -10.924 3.256 1.00 84.81 82 ASP A C 1
ATOM 645 O O . ASP A 1 82 ? -9.149 -12.069 3.330 1.00 84.81 82 ASP A O 1
ATOM 649 N N . LYS A 1 83 ? -7.810 -10.584 2.312 1.00 83.44 83 LYS A N 1
ATOM 650 C CA . LYS A 1 83 ? -7.377 -11.472 1.225 1.00 83.44 83 LYS A CA 1
ATOM 651 C C . LYS A 1 83 ? -5.936 -11.948 1.404 1.00 83.44 83 LYS A C 1
ATOM 653 O O . LYS A 1 83 ? -5.049 -11.169 1.780 1.00 83.44 83 LYS A O 1
ATOM 658 N N . PRO A 1 84 ? -5.639 -13.205 1.027 1.00 83.88 84 PRO A N 1
ATOM 659 C CA . PRO A 1 84 ? -4.274 -13.709 1.053 1.00 83.88 84 PRO A CA 1
ATOM 660 C C . PRO A 1 84 ? -3.373 -12.862 0.141 1.00 83.88 84 PRO A C 1
ATOM 662 O O . PRO A 1 84 ? -3.775 -12.438 -0.946 1.00 83.88 84 PRO A O 1
ATOM 665 N N . TRP A 1 85 ? -2.136 -12.620 0.584 1.00 80.44 85 TRP A N 1
ATOM 666 C CA . TRP A 1 85 ? -1.165 -11.751 -0.100 1.00 80.44 85 TRP A CA 1
ATOM 667 C C . TRP A 1 85 ? -0.999 -12.010 -1.614 1.00 80.44 85 TRP A C 1
ATOM 669 O O . TRP A 1 85 ? -0.999 -11.035 -2.372 1.00 80.44 85 TRP A O 1
ATOM 679 N N . PRO A 1 86 ? -0.948 -13.266 -2.112 1.00 82.56 86 PRO A N 1
ATOM 680 C CA . PRO A 1 86 ? -0.790 -13.523 -3.544 1.00 82.56 86 PRO A CA 1
ATOM 681 C C . PRO A 1 86 ? -1.909 -12.921 -4.399 1.00 82.56 86 PRO A C 1
ATOM 683 O O . PRO A 1 86 ? -1.681 -12.538 -5.542 1.00 82.56 86 PRO A O 1
ATOM 686 N N . MET A 1 87 ? -3.115 -12.794 -3.841 1.00 85.00 87 MET A N 1
ATOM 687 C CA . MET A 1 87 ? -4.267 -12.227 -4.540 1.00 85.00 87 MET A CA 1
ATOM 688 C C . MET A 1 87 ? -4.200 -10.693 -4.622 1.00 85.00 87 MET A C 1
ATOM 690 O O . MET A 1 87 ? -4.827 -10.093 -5.492 1.00 85.00 87 MET A O 1
ATOM 694 N N . ARG A 1 88 ? -3.412 -10.054 -3.746 1.00 82.25 88 ARG A N 1
ATOM 695 C CA . ARG A 1 88 ? -3.186 -8.599 -3.708 1.00 82.25 88 ARG A CA 1
ATOM 696 C C . ARG A 1 88 ? -2.015 -8.141 -4.580 1.00 82.25 88 ARG A C 1
ATOM 698 O O . ARG A 1 88 ? -1.975 -6.978 -4.983 1.00 82.25 88 ARG A O 1
ATOM 705 N N . LEU A 1 89 ? -1.081 -9.043 -4.890 1.00 82.00 89 LEU A N 1
ATOM 706 C CA . LEU A 1 89 ? 0.131 -8.764 -5.669 1.00 82.00 89 LEU A CA 1
ATOM 707 C C . LEU A 1 89 ? -0.134 -7.983 -6.972 1.00 82.00 89 LEU A C 1
ATOM 709 O O . LEU A 1 89 ? 0.505 -6.946 -7.158 1.00 82.00 89 LEU A O 1
ATOM 713 N N . PRO A 1 90 ? -1.070 -8.397 -7.854 1.00 83.88 90 PRO A N 1
ATOM 714 C CA . PRO A 1 90 ? -1.304 -7.700 -9.121 1.00 83.88 90 PRO A CA 1
ATOM 715 C C . PRO A 1 90 ? -1.739 -6.245 -8.928 1.00 83.88 90 PRO A C 1
ATOM 717 O O . PRO A 1 90 ? -1.258 -5.353 -9.624 1.00 83.88 90 PRO A O 1
ATOM 720 N N . GLN A 1 91 ? -2.604 -5.991 -7.942 1.00 81.94 91 GLN A N 1
ATOM 721 C CA . GLN A 1 91 ? -3.080 -4.646 -7.626 1.00 81.94 91 GLN A CA 1
ATOM 722 C C . GLN A 1 91 ? -1.958 -3.771 -7.050 1.00 81.94 91 GLN A C 1
ATOM 724 O O . GLN A 1 91 ? -1.848 -2.602 -7.416 1.00 81.94 91 GLN A O 1
ATOM 729 N N . MET A 1 92 ? -1.099 -4.325 -6.187 1.00 78.62 92 MET A N 1
ATOM 730 C CA . MET A 1 92 ? 0.065 -3.608 -5.648 1.00 78.62 92 MET A CA 1
ATOM 731 C C . MET A 1 92 ? 1.063 -3.242 -6.750 1.00 78.62 92 MET A C 1
ATOM 733 O O . MET A 1 92 ? 1.543 -2.111 -6.797 1.00 78.62 92 MET A O 1
ATOM 737 N N . ILE A 1 93 ? 1.336 -4.177 -7.664 1.00 82.38 93 ILE A N 1
ATOM 738 C CA . ILE A 1 93 ? 2.201 -3.944 -8.827 1.00 82.38 93 ILE A CA 1
ATOM 739 C C . ILE A 1 93 ? 1.612 -2.839 -9.705 1.00 82.38 93 ILE A C 1
ATOM 741 O O . ILE A 1 93 ? 2.331 -1.915 -10.080 1.00 82.38 93 ILE A O 1
ATOM 745 N N . TRP A 1 94 ? 0.306 -2.891 -9.985 1.00 84.75 94 TRP A N 1
ATOM 746 C CA . TRP A 1 94 ? -0.370 -1.862 -10.773 1.00 84.75 94 TRP A CA 1
ATOM 747 C C . TRP A 1 94 ? -0.256 -0.476 -10.136 1.00 84.75 94 TRP A C 1
ATOM 749 O O . TRP A 1 94 ? 0.089 0.471 -10.833 1.00 84.75 94 TRP A O 1
ATOM 759 N N . ARG A 1 95 ? -0.448 -0.370 -8.814 1.00 81.00 95 ARG A N 1
ATOM 760 C CA . ARG A 1 95 ? -0.295 0.890 -8.066 1.00 81.00 95 ARG A CA 1
ATOM 761 C C . ARG A 1 95 ? 1.093 1.501 -8.232 1.00 81.00 95 ARG A C 1
ATOM 763 O O . ARG A 1 95 ? 1.225 2.695 -8.470 1.00 81.00 95 ARG A O 1
ATOM 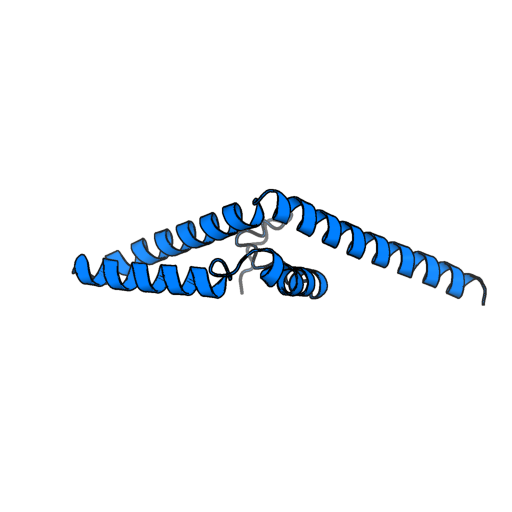770 N N . VAL A 1 96 ? 2.134 0.677 -8.145 1.00 80.44 96 VAL A N 1
ATOM 771 C CA . VAL A 1 96 ? 3.518 1.131 -8.331 1.00 80.44 96 VAL A CA 1
ATOM 772 C C . VAL A 1 96 ? 3.767 1.562 -9.780 1.00 80.44 96 VAL A C 1
ATOM 774 O O . VAL A 1 96 ? 4.378 2.604 -10.009 1.00 80.44 96 VAL A O 1
ATOM 777 N N . LEU A 1 97 ? 3.265 0.801 -10.759 1.00 81.62 97 LEU A N 1
ATOM 778 C CA . LEU A 1 97 ? 3.390 1.136 -12.183 1.00 81.62 97 LEU A CA 1
ATOM 779 C C . LEU A 1 97 ? 2.619 2.409 -12.562 1.00 81.62 97 LEU A C 1
ATOM 781 O O . LEU A 1 97 ? 3.074 3.160 -13.421 1.00 81.62 97 LEU A O 1
ATOM 785 N N . SER A 1 98 ? 1.485 2.674 -11.911 1.00 83.94 98 SER A N 1
ATOM 786 C CA . SER A 1 98 ? 0.708 3.905 -12.072 1.00 83.94 98 SER A CA 1
ATOM 787 C C . SER A 1 98 ? 1.234 5.066 -11.221 1.00 83.94 98 SER A C 1
ATOM 789 O O . SER A 1 98 ? 0.570 6.096 -11.140 1.00 83.94 98 SER A O 1
ATOM 791 N N . PHE A 1 99 ? 2.394 4.903 -10.572 1.00 78.69 99 PHE A N 1
ATOM 792 C CA . PHE A 1 99 ? 2.993 5.877 -9.652 1.00 78.69 99 PHE A CA 1
ATOM 793 C C . PHE A 1 99 ? 2.080 6.301 -8.489 1.00 78.69 99 PHE A C 1
ATOM 795 O O . PHE A 1 99 ? 2.260 7.365 -7.898 1.00 78.69 99 PHE A O 1
ATOM 802 N N . ASP A 1 100 ? 1.133 5.451 -8.101 1.00 75.56 100 ASP A N 1
ATOM 803 C CA . ASP A 1 100 ? 0.296 5.643 -6.920 1.00 75.56 100 ASP A CA 1
ATOM 804 C C . ASP A 1 100 ? 0.971 5.005 -5.693 1.00 75.56 100 ASP A C 1
ATOM 806 O O . ASP A 1 100 ? 0.653 3.905 -5.220 1.00 75.56 100 ASP A O 1
ATOM 810 N N . LEU A 1 101 ? 1.950 5.748 -5.176 1.00 72.75 101 LEU A N 1
ATOM 811 C CA . LEU A 1 101 ? 2.762 5.390 -4.010 1.00 72.75 101 LEU A CA 1
ATOM 812 C C . LEU A 1 101 ? 2.049 5.678 -2.671 1.00 72.75 101 LEU A C 1
ATOM 814 O O . LEU A 1 101 ? 2.626 5.475 -1.603 1.00 72.75 101 LEU A O 1
ATOM 818 N N . GLY A 1 102 ? 0.778 6.097 -2.706 1.00 69.50 102 GLY A N 1
ATOM 819 C CA . GLY A 1 102 ? 0.019 6.524 -1.532 1.00 69.50 102 GLY A CA 1
ATOM 820 C C . GLY A 1 102 ? 0.297 7.967 -1.092 1.00 69.50 102 GLY A C 1
ATOM 821 O O . GLY A 1 102 ? 1.089 8.696 -1.681 1.00 69.50 102 GLY A O 1
ATOM 822 N N . ASN A 1 103 ? -0.392 8.388 -0.029 1.00 60.84 103 ASN A N 1
ATOM 823 C CA . ASN A 1 103 ? -0.309 9.746 0.503 1.00 60.84 103 ASN A CA 1
ATOM 824 C C . ASN A 1 103 ? 0.783 9.840 1.576 1.00 60.84 103 ASN A C 1
ATOM 826 O O . ASN A 1 103 ? 0.620 9.320 2.683 1.00 60.84 103 ASN A O 1
ATOM 830 N N . ALA A 1 104 ? 1.883 10.532 1.276 1.00 53.28 104 ALA A N 1
ATOM 831 C CA . ALA A 1 104 ? 2.880 10.884 2.281 1.00 53.28 104 ALA A CA 1
ATOM 832 C C . ALA A 1 104 ? 2.295 11.957 3.212 1.00 53.28 104 ALA A C 1
ATOM 834 O O . ALA A 1 104 ? 2.215 13.128 2.848 1.00 53.28 104 ALA A O 1
ATOM 835 N N . LYS A 1 105 ? 1.891 11.573 4.430 1.00 54.12 105 LYS A N 1
ATOM 836 C CA . LYS A 1 105 ? 1.385 12.528 5.437 1.00 54.12 105 LYS A CA 1
ATOM 837 C C . LYS A 1 105 ? 2.446 13.530 5.919 1.00 54.12 105 LYS A C 1
ATOM 839 O O . LYS A 1 105 ? 2.107 14.494 6.593 1.00 54.12 105 LYS A O 1
ATOM 844 N N . THR A 1 106 ? 3.707 13.343 5.539 1.00 53.03 106 THR A N 1
ATOM 845 C CA . THR A 1 106 ? 4.818 14.245 5.851 1.00 53.03 106 THR A CA 1
ATOM 846 C C . THR A 1 106 ? 5.780 14.354 4.669 1.00 53.03 106 THR A C 1
ATOM 848 O O . THR A 1 106 ? 6.905 13.862 4.698 1.00 53.03 106 THR A O 1
ATOM 851 N N . ALA A 1 107 ? 5.363 15.053 3.613 1.00 47.41 107 ALA A N 1
ATOM 852 C CA . ALA A 1 107 ? 6.320 15.645 2.684 1.00 47.41 107 ALA A CA 1
ATOM 853 C C . ALA A 1 107 ? 7.025 16.816 3.395 1.00 47.41 107 ALA A C 1
ATOM 855 O O . ALA A 1 107 ? 6.616 17.970 3.279 1.00 47.41 107 ALA A O 1
ATOM 856 N N . GLN A 1 108 ? 8.073 16.535 4.176 1.00 53.41 108 GLN A N 1
ATOM 857 C CA . GLN A 1 108 ? 9.001 17.586 4.592 1.00 53.41 108 GLN A CA 1
ATOM 858 C C . GLN A 1 108 ? 9.800 18.000 3.355 1.00 53.41 108 GLN A C 1
ATOM 860 O O . GLN A 1 108 ? 10.818 17.406 3.009 1.00 53.41 108 GLN A O 1
ATOM 865 N N . THR A 1 109 ? 9.286 18.994 2.632 1.00 53.19 109 THR A N 1
ATOM 866 C CA . THR A 1 109 ? 10.008 19.631 1.532 1.00 53.19 109 THR A CA 1
ATOM 867 C C . THR A 1 109 ? 11.355 20.123 2.060 1.00 53.19 109 THR A C 1
ATOM 869 O O . THR A 1 109 ? 11.396 20.888 3.021 1.00 53.19 109 THR A O 1
ATOM 872 N N . PHE A 1 110 ? 12.449 19.747 1.390 1.00 58.53 110 PHE A N 1
ATOM 873 C CA . PHE A 1 110 ? 13.835 20.140 1.714 1.00 58.53 110 PHE A CA 1
ATOM 874 C C . PHE A 1 110 ? 14.041 21.672 1.804 1.00 58.53 110 PHE A C 1
ATOM 876 O O . PHE A 1 110 ? 15.063 22.153 2.275 1.00 58.53 110 PHE A O 1
ATOM 883 N N . LYS A 1 111 ? 13.050 22.447 1.348 1.00 58.75 111 LYS A N 1
ATOM 884 C CA . LYS A 1 111 ? 13.019 23.912 1.298 1.00 58.75 111 LYS A CA 1
ATOM 885 C C . LYS A 1 111 ? 12.077 24.574 2.324 1.00 58.75 111 LYS A C 1
ATOM 887 O O . LYS A 1 111 ? 11.882 25.780 2.247 1.00 58.75 111 LYS A O 1
ATOM 892 N N . GLY A 1 112 ? 11.462 23.828 3.249 1.00 49.72 112 GLY A N 1
ATOM 893 C CA . GLY A 1 112 ? 10.689 24.412 4.360 1.00 49.72 112 GLY A CA 1
ATOM 894 C C . GLY A 1 112 ? 9.532 25.339 3.952 1.00 49.72 112 GLY A C 1
ATOM 895 O O . GLY A 1 112 ? 9.232 26.288 4.667 1.00 49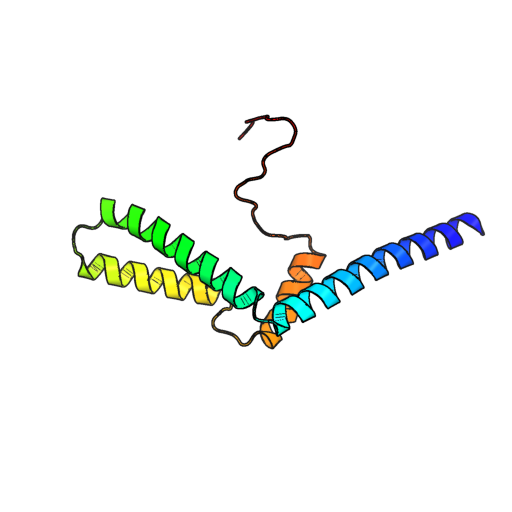.72 112 GLY A O 1
ATOM 896 N N . SER A 1 113 ? 8.897 25.119 2.796 1.00 56.34 113 SER A N 1
ATOM 897 C CA . SER A 1 113 ? 7.764 25.945 2.365 1.00 56.34 113 SER A CA 1
ATOM 898 C C . SER A 1 113 ? 6.442 25.298 2.768 1.00 56.34 113 SER A C 1
ATOM 900 O O . SER A 1 113 ? 6.023 24.297 2.187 1.00 56.34 113 SER A O 1
ATOM 902 N N . THR A 1 114 ? 5.787 25.893 3.764 1.00 52.19 114 THR A N 1
ATOM 903 C CA . THR A 1 114 ? 4.417 25.585 4.192 1.00 52.19 114 THR A CA 1
ATOM 904 C C . THR A 1 114 ? 3.425 26.319 3.290 1.00 52.19 114 THR A C 1
ATOM 906 O O . THR A 1 114 ? 2.769 27.267 3.707 1.00 52.19 114 THR A O 1
ATOM 909 N N . ALA A 1 115 ? 3.344 25.932 2.020 1.00 44.84 115 ALA A N 1
ATOM 910 C CA . ALA A 1 115 ? 2.260 26.368 1.146 1.00 44.84 115 ALA A CA 1
ATOM 911 C C . ALA A 1 115 ? 1.292 25.197 0.974 1.00 44.84 115 ALA A C 1
ATOM 913 O O . ALA A 1 115 ? 1.385 24.427 0.023 1.00 44.84 115 ALA A O 1
ATOM 914 N N . ILE A 1 116 ? 0.397 25.045 1.949 1.00 48.25 116 ILE A N 1
ATOM 915 C CA . ILE A 1 116 ? -0.795 24.214 1.801 1.00 48.25 116 ILE A CA 1
ATOM 916 C C . ILE A 1 116 ? -1.855 25.138 1.198 1.00 48.25 116 ILE A C 1
ATOM 918 O O . ILE A 1 116 ? -2.184 26.162 1.799 1.00 48.25 116 ILE A O 1
ATOM 922 N N . LYS A 1 117 ? -2.320 24.817 -0.008 1.00 34.81 117 LYS A N 1
ATOM 923 C CA . LYS A 1 117 ? -3.560 25.355 -0.568 1.00 34.81 117 LYS A CA 1
ATOM 924 C C . LYS A 1 117 ? -4.625 24.277 -0.482 1.00 34.81 117 LYS A C 1
ATOM 926 O O . LYS A 1 117 ? -4.256 23.107 -0.728 1.00 34.81 117 LYS A O 1
#

Foldseek 3Di:
DVVVVVVVVVVVVVVVVVLVVVLVVCVVCLVVCVLVVVLVVVLVVVLVVVLVVVVVVDVDPVVSVVVSVVSSVVSCVVSVVVPRSVVCSVVVSVCVVVVVPDDDPDPPPPVNDPDDD

Secondary structure (DSSP, 8-state):
-HHHHHHHHHHHHHHHHHHHHHHHHHHHHHHTTHHHHHHHHHHHHHHHHHHHHHTTT---HHHHHHHHHHHHHHHHHHTTTTS-HHHHHHHHHHHHHTT-----TT---TT------

Radius of gyration: 20.87 Å; chains: 1; bounding box: 45×40×63 Å

Sequence (117 aa):
MRLGRSLLIKGLSLLFVVIVTLLLMNLILGATGFSDKMLNALVNDQVRIQRQTLSQTIQDPKELQRIVNELEETLIRAYGLDKPWPMRLPQMIWRVLSFDLGNAKTAQTFKGSTAIK

pLDDT: mean 79.22, std 11.79, range [34.81, 93.94]